Protein AF-A0A2H9NSD7-F1 (afdb_monomer_lite)

Secondary structure (DSSP, 8-state):
-----HHHHHHHHHHHHHHHHHHHHHHHHHTS----THHHHS-HHHHHHHHHHHHHHHHHHT--TTTHHHHHHHHHHHHHHHHHHTT-EEEEEEEEETTEEEEEEEEE-SS-EEEEEEEEEPP--HHHHHHHTT-SEEEEE--TT-HHHHHT-EE-GGGGGG--S-TTS-EEEEE---

Foldseek 3Di:
DDPDDPVVVVVVVVVVVVVVVVVVVVVVVPVPDPPVCVVVVVDPQSVLQVVLVVVLLVQLAVDALVCSVVSSVVSQVVSCVVQVVVVKHKDWDWDDDPQKIWIWIWIDDPVDIDIDIDIHGRDDALQSRLVSVVFNGKFFAACPDPVLVVVPWDWDPRRLVRQPPPNGRSTITTHHDD

Sequence (178 aa):
MPSFSNKAQFFILTSVMIVFVFFSLSKYVNQYSLIDTSKVAEGAETFMFENIKEKAIKTIHISNFNNVDGRLQTYKDFVQDMANDRGYKLTFDYQVVPPKVFFNMILMSEKYTISSQFPVIIPGDCDSLCTYSGYDRGTCEENSLGQCEVKGGTYSQDGDTYCTDGPSADTCCCWPNP

pLDDT: mean 87.13, std 13.46, range [38.59, 98.25]

Radius of gyration: 28.82 Å; chains: 1; bounding box: 48×41×97 Å

Structure (mmCIF, N/CA/C/O backbone):
data_AF-A0A2H9NSD7-F1
#
_entry.id   AF-A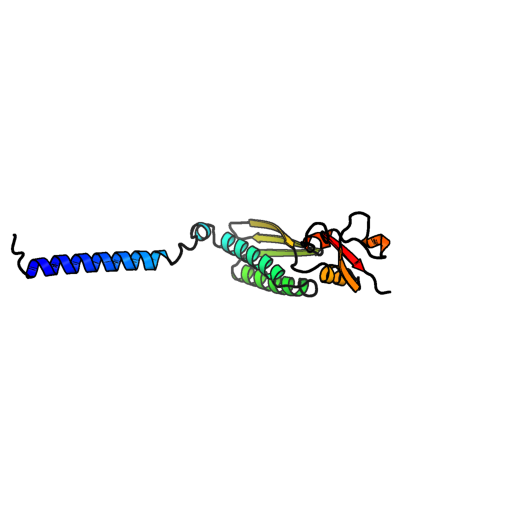0A2H9NSD7-F1
#
loop_
_atom_site.group_PDB
_atom_site.id
_atom_site.type_symbol
_atom_site.label_atom_id
_atom_site.label_alt_id
_atom_site.label_comp_id
_atom_site.label_asym_id
_atom_site.label_entity_id
_atom_site.label_seq_id
_atom_site.pdbx_PDB_ins_code
_atom_site.Cartn_x
_atom_site.Cartn_y
_atom_site.Cartn_z
_atom_site.occupancy
_atom_site.B_iso_or_equiv
_atom_site.auth_seq_id
_atom_site.auth_comp_id
_atom_site.auth_asym_id
_atom_site.auth_atom_id
_atom_site.pdbx_PDB_model_num
ATOM 1 N N . MET A 1 1 ? 22.302 31.007 67.873 1.00 48.75 1 MET A N 1
ATOM 2 C CA . MET A 1 1 ? 22.222 29.709 67.168 1.00 48.75 1 MET A CA 1
ATOM 3 C C . MET A 1 1 ? 21.113 28.900 67.822 1.00 48.75 1 MET A C 1
ATOM 5 O O . MET A 1 1 ? 21.289 28.532 68.978 1.00 48.75 1 MET A O 1
ATOM 9 N N . PRO A 1 2 ? 19.945 28.711 67.189 1.00 49.34 2 PRO A N 1
ATOM 10 C CA . PRO A 1 2 ? 18.878 27.942 67.808 1.00 49.34 2 PRO A CA 1
ATOM 11 C C . PRO A 1 2 ? 19.263 26.460 67.785 1.00 49.34 2 PRO A C 1
ATOM 13 O O . PRO A 1 2 ? 19.437 25.869 66.721 1.00 49.34 2 PRO A O 1
ATOM 16 N N . SER A 1 3 ? 19.429 25.881 68.974 1.00 56.50 3 SER A N 1
ATOM 17 C CA . SER A 1 3 ? 19.551 24.439 69.182 1.00 56.50 3 SER A CA 1
ATOM 18 C C . SER A 1 3 ? 18.196 23.805 68.872 1.00 56.50 3 SER A C 1
ATOM 20 O O . SER A 1 3 ? 17.284 23.807 69.700 1.00 56.50 3 SER A O 1
ATOM 22 N N . PHE A 1 4 ? 18.012 23.348 67.634 1.00 52.47 4 PHE A N 1
ATOM 23 C CA . PHE A 1 4 ? 16.825 22.582 67.277 1.00 52.47 4 PHE A CA 1
ATOM 24 C C . PHE A 1 4 ? 16.905 21.214 67.951 1.00 52.47 4 PHE A C 1
ATOM 26 O O . PHE A 1 4 ? 17.834 20.449 67.707 1.00 52.47 4 PHE A O 1
ATOM 33 N N . SER A 1 5 ? 15.916 20.917 68.798 1.00 69.69 5 SER A N 1
ATOM 34 C CA . SER A 1 5 ? 15.723 19.604 69.414 1.00 69.69 5 SER A CA 1
ATOM 35 C C . SER A 1 5 ? 15.799 18.507 68.349 1.00 69.69 5 SER A C 1
ATOM 37 O O . SER A 1 5 ? 15.120 18.604 67.324 1.00 69.69 5 SER A O 1
ATOM 39 N N . ASN A 1 6 ? 16.578 17.449 68.603 1.00 71.88 6 ASN A N 1
ATOM 40 C CA . ASN A 1 6 ? 16.798 16.321 67.681 1.00 71.88 6 ASN A CA 1
ATOM 41 C C . ASN A 1 6 ? 15.491 15.727 67.116 1.00 71.88 6 ASN A C 1
ATOM 43 O O . ASN A 1 6 ? 15.475 15.166 66.024 1.00 71.88 6 ASN A O 1
ATOM 47 N N . LYS A 1 7 ? 14.369 15.893 67.829 1.00 70.00 7 LYS A N 1
ATOM 48 C CA . LYS A 1 7 ? 13.038 15.474 67.374 1.00 70.00 7 LYS A CA 1
ATOM 49 C C . LYS A 1 7 ? 12.519 16.309 66.196 1.00 70.00 7 LYS A C 1
ATOM 51 O O . LYS A 1 7 ? 11.980 15.742 65.256 1.00 70.00 7 LYS A O 1
ATOM 56 N N . ALA A 1 8 ? 12.708 17.629 66.208 1.00 75.94 8 ALA A N 1
ATOM 57 C CA . ALA A 1 8 ? 12.234 18.521 65.145 1.00 75.94 8 ALA A CA 1
ATOM 58 C C . ALA A 1 8 ? 13.027 18.344 63.839 1.00 75.94 8 ALA A C 1
ATOM 60 O O . ALA A 1 8 ? 12.458 18.414 62.751 1.00 75.94 8 ALA A O 1
ATOM 61 N N . GLN A 1 9 ? 14.324 18.047 63.946 1.00 77.38 9 GLN A N 1
ATOM 62 C CA . GLN A 1 9 ? 15.179 17.776 62.787 1.00 77.38 9 GLN A CA 1
ATOM 63 C C . GLN A 1 9 ? 14.742 16.510 62.035 1.00 77.38 9 GLN A C 1
ATOM 65 O O . GLN A 1 9 ? 14.737 16.498 60.805 1.00 77.38 9 GLN A O 1
ATOM 70 N N . PHE A 1 10 ? 14.296 15.478 62.759 1.00 83.38 10 PHE A N 1
ATOM 71 C CA . PHE A 1 10 ? 13.783 14.252 62.149 1.00 83.38 10 PHE A CA 1
ATOM 72 C C . PHE A 1 10 ? 12.504 14.498 61.331 1.00 83.38 10 PHE A C 1
ATOM 74 O O . PHE A 1 10 ? 12.394 14.002 60.214 1.00 83.38 10 PHE A O 1
ATOM 81 N N . PHE A 1 11 ? 11.574 15.319 61.834 1.00 86.62 11 PHE A N 1
ATOM 82 C CA . PHE A 1 11 ? 10.329 15.647 61.121 1.00 86.62 11 PHE A CA 1
ATOM 83 C C . PHE A 1 11 ? 10.553 16.436 59.826 1.00 86.62 11 PHE A C 1
ATOM 85 O O . PHE A 1 11 ? 9.868 16.206 58.827 1.00 86.62 11 PHE A O 1
ATOM 92 N N . ILE A 1 12 ? 11.509 17.365 59.825 1.00 86.44 12 ILE A N 1
ATOM 93 C CA . ILE A 1 12 ? 11.836 18.141 58.623 1.00 86.44 12 ILE A CA 1
ATOM 94 C C . ILE A 1 12 ? 12.473 17.222 57.574 1.00 86.44 12 ILE A C 1
ATOM 96 O O . ILE A 1 12 ? 12.091 17.263 56.405 1.00 86.44 12 ILE A O 1
ATOM 100 N N . LEU A 1 13 ? 13.385 16.341 57.997 1.00 87.88 13 LEU A N 1
ATOM 101 C CA . LEU A 1 13 ? 14.065 15.409 57.101 1.00 87.88 13 LEU A CA 1
ATOM 102 C C . LEU A 1 13 ? 13.092 14.422 56.439 1.00 87.88 13 LEU A C 1
ATOM 104 O O . LEU A 1 13 ? 13.161 14.213 55.227 1.00 87.88 13 LEU A O 1
ATOM 108 N N . THR A 1 14 ? 12.160 13.845 57.204 1.00 90.19 14 THR A N 1
ATOM 109 C CA . THR A 1 14 ? 11.159 12.915 56.655 1.00 90.19 14 THR A CA 1
ATOM 110 C C . THR A 1 14 ? 10.212 13.608 55.680 1.00 90.19 14 THR A C 1
ATOM 112 O O . THR A 1 14 ? 9.911 13.049 54.628 1.00 90.19 14 THR A O 1
ATOM 115 N N . SER A 1 15 ? 9.807 14.847 55.968 1.00 89.81 15 SER A N 1
ATOM 116 C CA . SER A 1 15 ? 8.934 15.628 55.083 1.00 89.81 15 SER A CA 1
ATOM 117 C C . SER A 1 15 ? 9.589 15.907 53.725 1.00 89.81 15 SER A C 1
ATOM 119 O O . SER A 1 15 ? 8.960 15.720 52.685 1.00 89.81 15 SER A O 1
ATOM 121 N N . VAL A 1 16 ? 10.873 16.283 53.712 1.00 93.06 16 VAL A N 1
ATOM 122 C CA . VAL A 1 16 ? 11.628 16.520 52.467 1.00 93.06 16 VAL A CA 1
ATOM 123 C C . VAL A 1 16 ? 11.795 15.229 51.662 1.00 93.06 16 VAL A C 1
ATOM 125 O O . VAL A 1 16 ? 11.608 15.239 50.447 1.00 93.06 16 VAL A O 1
ATOM 128 N N . MET A 1 17 ? 12.078 14.108 52.333 1.00 94.25 17 MET A N 1
ATOM 129 C CA . MET A 1 17 ? 12.160 12.788 51.696 1.00 94.25 17 MET A CA 1
ATOM 130 C C . MET A 1 17 ? 10.842 12.392 51.021 1.00 94.25 17 MET A C 1
ATOM 132 O O . MET A 1 17 ? 10.850 11.960 49.871 1.00 94.25 17 MET A O 1
ATOM 136 N N . ILE A 1 18 ? 9.706 12.592 51.694 1.00 93.56 18 ILE A N 1
ATOM 137 C CA . ILE A 1 18 ? 8.382 12.281 51.138 1.00 93.56 18 ILE A CA 1
ATOM 138 C C . ILE A 1 18 ? 8.109 13.120 49.882 1.00 93.56 18 ILE A C 1
ATOM 140 O O . ILE A 1 18 ? 7.720 12.569 48.851 1.00 93.56 18 ILE A O 1
ATOM 144 N N . VAL A 1 19 ? 8.370 14.432 49.925 1.00 93.50 19 VAL A N 1
ATOM 145 C CA . VAL A 1 19 ? 8.207 15.316 48.755 1.00 93.50 19 VAL A CA 1
ATOM 146 C C . VAL A 1 19 ? 9.110 14.877 47.600 1.00 93.50 19 VAL A C 1
ATOM 148 O O . VAL A 1 19 ? 8.670 14.855 46.452 1.00 93.50 19 VAL A O 1
ATOM 151 N N . PHE A 1 20 ? 10.348 14.472 47.889 1.00 94.25 20 PHE A N 1
ATOM 152 C CA . PHE A 1 20 ? 11.289 14.002 46.873 1.00 94.25 20 PHE A CA 1
ATOM 153 C C . PHE A 1 20 ? 10.842 12.687 46.217 1.00 94.25 20 PHE A C 1
ATOM 155 O O . PHE A 1 20 ? 10.955 12.532 44.998 1.00 94.25 20 PHE A O 1
ATOM 162 N N . VAL A 1 21 ? 10.282 11.759 47.000 1.00 94.00 21 VAL A N 1
ATOM 163 C CA . VAL A 1 21 ? 9.695 10.513 46.485 1.00 94.00 21 VAL A CA 1
ATOM 164 C C . VAL A 1 21 ? 8.501 10.818 45.582 1.00 94.00 21 VAL A C 1
ATOM 166 O O . VAL A 1 21 ? 8.458 10.320 44.459 1.00 94.00 21 VAL A O 1
ATOM 169 N N . PHE A 1 22 ? 7.576 11.687 46.001 1.00 88.62 22 PHE A N 1
ATOM 170 C CA . PHE A 1 22 ? 6.436 12.077 45.163 1.00 88.62 22 PHE A CA 1
ATOM 171 C C . PHE A 1 22 ? 6.857 12.821 43.891 1.00 88.62 22 PHE A C 1
ATOM 173 O O . PHE A 1 22 ? 6.291 12.580 42.826 1.00 88.62 22 PHE A O 1
ATOM 180 N N . PHE A 1 23 ? 7.877 13.677 43.961 1.00 87.25 23 PHE A N 1
ATOM 181 C CA . PHE A 1 23 ? 8.435 14.348 42.785 1.00 87.25 23 PHE A CA 1
ATOM 182 C C . PHE A 1 23 ? 9.072 13.352 41.804 1.00 87.25 23 PHE A C 1
ATOM 184 O O . PHE A 1 23 ? 8.862 13.442 40.594 1.00 87.25 23 PHE A O 1
ATOM 191 N N . SER A 1 24 ? 9.802 12.363 42.324 1.00 84.81 24 SER A N 1
ATOM 192 C CA . SER A 1 24 ? 10.421 11.308 41.516 1.00 84.81 24 SER A CA 1
ATOM 193 C C . SER A 1 24 ? 9.371 10.399 40.875 1.00 84.81 24 SER A C 1
ATOM 195 O O . SER A 1 24 ? 9.466 10.111 39.684 1.00 84.81 24 SER A O 1
ATOM 197 N N . LEU A 1 25 ? 8.324 10.025 41.620 1.00 84.94 25 LEU A N 1
ATOM 198 C CA . LEU A 1 25 ? 7.171 9.290 41.092 1.00 84.94 25 LEU A CA 1
ATOM 199 C C . LEU A 1 25 ? 6.427 10.101 40.027 1.00 84.94 25 LEU A C 1
ATOM 201 O O . LEU A 1 25 ? 6.081 9.552 38.990 1.00 84.94 25 LEU A O 1
ATOM 205 N N . SER A 1 26 ? 6.243 11.410 40.222 1.00 77.81 26 SER A N 1
ATOM 206 C CA . SER A 1 26 ? 5.631 12.291 39.219 1.00 77.81 26 SER A CA 1
ATOM 207 C C . SER A 1 26 ? 6.433 12.314 37.915 1.00 77.81 26 SER A C 1
ATOM 209 O O . SER A 1 26 ? 5.856 12.197 36.835 1.00 77.81 26 SER A O 1
ATOM 211 N N . LYS A 1 27 ? 7.770 12.383 37.982 1.00 76.38 27 LYS A N 1
ATOM 212 C CA . LYS A 1 27 ? 8.616 12.274 36.782 1.00 76.38 27 LYS A CA 1
ATOM 213 C C . LYS A 1 27 ? 8.574 10.888 36.141 1.00 76.38 27 LYS A C 1
ATOM 215 O O . LYS A 1 27 ? 8.583 10.804 34.917 1.00 76.38 27 LYS A O 1
ATOM 220 N N . TYR A 1 28 ? 8.515 9.830 36.946 1.00 77.44 28 TYR A N 1
ATOM 221 C CA . TYR A 1 28 ? 8.482 8.456 36.448 1.00 77.44 28 TYR A CA 1
ATOM 222 C C . TYR A 1 28 ? 7.143 8.114 35.776 1.00 77.44 28 TYR A C 1
ATOM 224 O O . TYR A 1 28 ? 7.116 7.457 34.741 1.00 77.44 28 TYR A O 1
ATOM 232 N N . VAL A 1 29 ? 6.030 8.614 36.319 1.00 70.12 29 VAL A N 1
ATOM 233 C CA . VAL A 1 29 ? 4.689 8.417 35.753 1.00 70.12 29 VAL A CA 1
ATOM 234 C C . VAL A 1 29 ? 4.473 9.290 34.512 1.00 70.12 29 VAL A C 1
ATOM 236 O O . VAL A 1 29 ? 3.925 8.801 33.533 1.00 70.12 29 VAL A O 1
ATOM 239 N N . ASN A 1 30 ? 4.972 10.533 34.482 1.00 58.78 30 ASN A N 1
ATOM 240 C CA . ASN A 1 30 ? 4.829 11.419 33.313 1.00 58.78 30 ASN A CA 1
ATOM 241 C C . ASN A 1 30 ? 5.646 10.988 32.076 1.00 58.78 30 ASN A C 1
ATOM 243 O O . ASN A 1 30 ? 5.435 11.536 30.996 1.00 58.78 30 ASN A O 1
ATOM 247 N N . GLN A 1 31 ? 6.574 10.028 32.199 1.00 53.59 31 GLN A N 1
ATOM 248 C CA . GLN A 1 31 ? 7.252 9.425 31.041 1.00 53.59 31 GLN A CA 1
ATOM 249 C C . GLN A 1 31 ? 6.434 8.323 30.359 1.00 53.59 31 GLN A C 1
ATOM 251 O O . GLN A 1 31 ? 6.695 8.014 29.197 1.00 53.59 31 GLN A O 1
ATOM 256 N N . TYR A 1 32 ? 5.405 7.788 31.020 1.00 49.97 32 TYR A N 1
ATOM 257 C CA . TYR A 1 32 ? 4.361 7.047 30.329 1.00 49.97 32 TYR A CA 1
ATOM 258 C C . TYR A 1 32 ? 3.392 8.073 29.776 1.00 49.97 32 TYR A C 1
ATOM 260 O O . TYR A 1 32 ? 2.432 8.463 30.432 1.00 49.97 32 TYR A O 1
ATOM 268 N N . SER A 1 33 ? 3.762 8.557 28.590 1.00 50.72 33 SER A N 1
ATOM 269 C CA . SER A 1 33 ? 2.897 9.135 27.573 1.00 50.72 33 SER A CA 1
ATOM 270 C C . SER A 1 33 ? 1.440 9.207 28.013 1.00 50.72 33 SER A C 1
ATOM 272 O O . SER A 1 33 ? 0.788 8.172 28.192 1.00 50.72 33 SER A O 1
ATOM 274 N N . LEU A 1 34 ? 0.896 10.419 28.054 1.00 47.84 34 LEU A N 1
ATOM 275 C CA . LEU A 1 34 ? -0.460 10.586 27.563 1.00 47.84 34 LEU A CA 1
ATOM 276 C C . LEU A 1 34 ? -0.469 9.919 26.180 1.00 47.84 34 LEU A C 1
ATOM 278 O O . LEU A 1 34 ? -0.048 10.509 25.188 1.00 47.84 34 LEU A O 1
ATOM 282 N N . ILE A 1 35 ? -0.847 8.635 26.142 1.00 48.28 35 ILE A N 1
ATOM 283 C CA . ILE A 1 35 ? -1.459 8.029 24.971 1.00 48.28 35 ILE A CA 1
ATOM 284 C C . ILE A 1 35 ? -2.480 9.074 24.584 1.00 48.28 35 ILE A C 1
ATOM 286 O O . ILE A 1 35 ? -3.227 9.514 25.456 1.00 48.28 35 ILE A O 1
ATOM 290 N N . ASP A 1 36 ? -2.409 9.556 23.356 1.00 38.59 36 ASP A N 1
ATOM 291 C CA . ASP A 1 36 ? -3.229 10.651 22.871 1.00 38.59 36 ASP A CA 1
ATOM 292 C C . ASP A 1 36 ? -4.711 10.239 22.963 1.00 38.59 36 ASP A C 1
ATOM 294 O O . ASP A 1 36 ? -5.303 9.700 22.030 1.00 38.59 36 ASP A O 1
ATOM 298 N N . THR A 1 37 ? -5.298 10.383 24.154 1.00 50.28 37 THR A N 1
ATOM 299 C CA . THR A 1 37 ? -6.647 9.925 24.495 1.00 50.28 37 THR A CA 1
ATOM 300 C C . THR A 1 37 ? -7.691 10.817 23.848 1.00 50.28 37 THR A C 1
ATOM 302 O O . THR A 1 37 ? -8.867 10.468 23.851 1.00 50.28 37 THR A O 1
ATOM 305 N N . SER A 1 38 ? -7.271 11.915 23.215 1.00 49.59 38 SER A N 1
ATOM 306 C CA . SER A 1 38 ? -8.113 12.688 22.309 1.00 49.59 38 SER A CA 1
ATOM 307 C C . SER A 1 38 ? -8.638 11.813 21.157 1.00 49.59 38 SER A C 1
ATOM 309 O O . SER A 1 38 ? -9.827 11.870 20.859 1.00 49.59 38 SER A O 1
ATOM 311 N N . LYS A 1 39 ? -7.825 10.881 20.627 1.00 48.62 39 LYS A N 1
ATOM 312 C CA . LYS A 1 39 ? -8.262 9.865 19.645 1.00 48.62 39 LYS A CA 1
ATOM 313 C C . LYS A 1 39 ? -9.110 8.736 20.236 1.00 48.62 39 LYS A C 1
ATOM 315 O O . LYS A 1 39 ? -9.737 7.996 19.492 1.00 48.62 39 LYS A O 1
ATOM 320 N N . VAL A 1 40 ? -9.115 8.573 21.560 1.00 49.78 40 VAL A N 1
ATOM 321 C CA . VAL A 1 40 ? -9.998 7.628 22.276 1.00 49.78 40 VAL A CA 1
ATOM 322 C C . VAL A 1 40 ? -11.351 8.284 22.596 1.00 49.78 40 VAL A C 1
ATOM 324 O O . VAL A 1 40 ? -12.330 7.588 22.857 1.00 49.78 40 VAL A O 1
ATOM 327 N N . ALA A 1 41 ? -11.423 9.620 22.554 1.00 52.44 41 ALA A N 1
ATOM 328 C CA . ALA A 1 41 ? -12.675 10.369 22.604 1.00 52.44 41 ALA A CA 1
ATOM 329 C C . ALA A 1 41 ? -13.390 10.412 21.238 1.00 52.44 41 ALA A C 1
ATOM 331 O O . ALA A 1 41 ? -14.609 10.578 21.194 1.00 52.44 41 ALA A O 1
ATOM 332 N N . GLU A 1 42 ? -12.659 10.221 20.134 1.00 60.50 42 GLU A N 1
ATOM 333 C CA . GLU A 1 42 ? -13.234 9.848 18.839 1.00 60.50 42 GLU A CA 1
ATOM 334 C C . GLU A 1 42 ? -13.716 8.392 18.932 1.00 60.50 42 GLU A C 1
ATOM 336 O O . GLU A 1 42 ? -12.993 7.527 19.420 1.00 60.50 42 GLU A O 1
ATOM 341 N N . GLY A 1 43 ? -14.966 8.121 18.546 1.00 78.62 43 GLY A N 1
ATOM 342 C CA . GLY A 1 43 ? -15.623 6.827 18.769 1.00 78.62 43 GLY A CA 1
ATOM 343 C C . GLY A 1 43 ? -14.786 5.612 18.345 1.00 78.62 43 GLY A C 1
ATOM 344 O O . GLY A 1 43 ? -13.916 5.695 17.474 1.00 78.62 43 GLY A O 1
ATOM 345 N N . ALA A 1 44 ? -15.069 4.454 18.952 1.00 86.75 44 ALA A N 1
ATOM 346 C CA . ALA A 1 44 ? -14.353 3.202 18.691 1.00 86.75 44 ALA A CA 1
ATOM 347 C C . ALA A 1 44 ? -14.286 2.849 17.189 1.00 86.75 44 ALA A C 1
ATOM 349 O O . ALA A 1 44 ? -13.328 2.211 16.748 1.00 86.75 44 ALA A O 1
ATOM 350 N N . GLU A 1 45 ? -15.275 3.290 16.408 1.00 91.00 45 GLU A N 1
ATOM 351 C CA . GLU A 1 45 ? -15.323 3.185 14.951 1.00 91.00 45 GLU A CA 1
ATOM 352 C C . GLU A 1 45 ? -14.220 3.993 14.257 1.00 91.00 45 GLU A C 1
ATOM 354 O O . GLU A 1 45 ? -13.505 3.442 13.421 1.00 91.00 45 GLU A O 1
ATOM 359 N N . THR A 1 46 ? -14.034 5.267 14.619 1.00 91.94 46 THR A N 1
ATOM 360 C CA . THR A 1 46 ? -12.986 6.132 14.051 1.00 91.94 46 THR A CA 1
ATOM 361 C C . THR A 1 46 ? -11.604 5.590 14.384 1.00 91.94 46 THR A C 1
ATOM 363 O O . THR A 1 46 ? -10.759 5.458 13.500 1.00 91.94 46 THR A O 1
ATOM 366 N N . PHE A 1 47 ? -11.390 5.187 15.641 1.00 91.56 47 PHE A N 1
ATOM 367 C CA . PHE A 1 47 ? -10.124 4.590 16.058 1.00 91.56 47 PHE A CA 1
ATOM 368 C C . PHE A 1 47 ? -9.807 3.313 15.269 1.00 91.56 47 PHE A C 1
ATOM 370 O O . PHE A 1 47 ? -8.684 3.129 14.798 1.00 91.56 47 PHE A O 1
ATOM 377 N N . MET A 1 48 ? -10.795 2.429 15.094 1.00 93.00 48 MET A N 1
ATOM 378 C CA . MET A 1 48 ? -10.633 1.216 14.294 1.00 93.00 48 MET A CA 1
ATOM 379 C C . MET A 1 48 ? -10.336 1.543 12.827 1.00 93.00 48 MET A C 1
ATOM 381 O O . MET A 1 48 ? -9.420 0.954 12.255 1.00 93.00 48 MET A O 1
ATOM 385 N N . PHE A 1 49 ? -11.068 2.487 12.235 1.00 95.62 49 PHE A N 1
ATOM 386 C CA . PHE A 1 49 ? -10.891 2.896 10.845 1.00 95.62 49 PHE A CA 1
ATOM 387 C C . PHE A 1 49 ? -9.479 3.434 10.574 1.00 95.62 49 PHE A C 1
ATOM 389 O O . PHE A 1 49 ? -8.800 2.964 9.658 1.00 95.62 49 PHE A O 1
ATOM 396 N N . GLU A 1 50 ? -9.001 4.353 11.413 1.00 95.56 50 GLU A N 1
ATOM 397 C CA . GLU A 1 50 ? -7.656 4.920 11.291 1.00 95.56 50 GLU A CA 1
ATOM 398 C C . GLU A 1 50 ? -6.565 3.870 11.540 1.00 95.56 50 GLU A C 1
ATOM 400 O O . GLU A 1 50 ? -5.557 3.850 10.835 1.00 95.56 50 GLU A O 1
ATOM 405 N N . ASN A 1 51 ? -6.775 2.930 12.470 1.00 95.62 51 ASN A N 1
ATOM 406 C CA . ASN A 1 51 ? -5.831 1.832 12.695 1.00 95.62 51 ASN A CA 1
ATOM 407 C C . ASN A 1 51 ? -5.725 0.913 11.469 1.00 95.62 51 ASN A C 1
ATOM 409 O O . ASN A 1 51 ? -4.620 0.549 11.063 1.00 95.62 51 ASN A O 1
ATOM 413 N N . ILE A 1 52 ? -6.863 0.568 10.853 1.00 97.44 52 ILE A N 1
ATOM 414 C CA . ILE A 1 52 ? -6.891 -0.247 9.632 1.00 97.44 52 ILE A CA 1
ATOM 415 C C . ILE A 1 52 ? -6.155 0.475 8.503 1.00 97.44 52 ILE A C 1
ATOM 417 O O . ILE A 1 52 ? -5.361 -0.149 7.798 1.00 97.44 52 ILE A O 1
ATOM 421 N N . LYS A 1 53 ? -6.381 1.782 8.350 1.00 97.50 53 LYS A N 1
ATOM 422 C CA . LYS A 1 53 ? -5.698 2.615 7.358 1.00 97.50 53 LYS A CA 1
ATOM 423 C C . LYS A 1 53 ? -4.186 2.651 7.585 1.00 97.50 53 LYS A C 1
ATOM 425 O O . LYS A 1 53 ? -3.420 2.365 6.667 1.00 97.50 53 LYS A O 1
ATOM 430 N N . GLU A 1 54 ? -3.744 2.934 8.808 1.00 97.25 54 GLU A N 1
ATOM 431 C CA . GLU A 1 54 ? -2.322 2.966 9.166 1.00 97.25 54 GLU A CA 1
ATOM 432 C C . GLU A 1 54 ? -1.641 1.613 8.900 1.00 97.25 54 GLU A C 1
ATOM 434 O O . GLU A 1 54 ? -0.542 1.546 8.343 1.00 97.25 54 GLU A O 1
ATOM 439 N N . LYS A 1 55 ? -2.301 0.509 9.260 1.00 97.56 55 LYS A N 1
ATOM 440 C CA . LYS A 1 55 ? -1.772 -0.841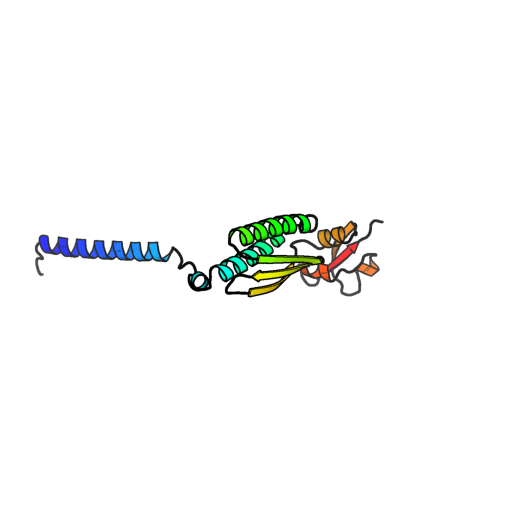 9.041 1.00 97.56 55 LYS A CA 1
ATOM 441 C C . LYS A 1 55 ? -1.815 -1.282 7.576 1.00 97.56 55 LYS A C 1
ATOM 443 O O . LYS A 1 55 ? -0.921 -2.021 7.164 1.00 97.56 55 LYS A O 1
ATOM 448 N N . ALA A 1 56 ? -2.764 -0.798 6.773 1.00 97.38 56 ALA A N 1
ATOM 449 C CA . ALA A 1 56 ? -2.763 -1.002 5.322 1.00 97.38 56 ALA A CA 1
ATOM 450 C C . ALA A 1 56 ? -1.507 -0.383 4.690 1.00 97.38 56 ALA A C 1
ATOM 452 O O . ALA A 1 56 ? -0.781 -1.054 3.958 1.00 97.38 56 ALA A O 1
ATOM 453 N N . ILE A 1 57 ? -1.195 0.864 5.061 1.00 96.50 57 ILE A N 1
ATOM 454 C CA . ILE A 1 57 ? 0.011 1.575 4.609 1.00 96.50 57 ILE A CA 1
ATOM 455 C C . ILE A 1 57 ? 1.274 0.803 5.017 1.00 96.50 57 ILE A C 1
ATOM 457 O O . ILE A 1 57 ? 2.149 0.551 4.191 1.00 96.50 57 ILE A O 1
ATOM 461 N N . LYS A 1 58 ? 1.350 0.344 6.273 1.00 95.50 58 LYS A N 1
ATOM 462 C CA . LYS A 1 58 ? 2.475 -0.485 6.743 1.00 95.50 58 LYS A CA 1
ATOM 463 C C . LYS A 1 58 ? 2.602 -1.795 5.970 1.00 95.50 58 LYS A C 1
ATOM 465 O O . LYS A 1 58 ? 3.720 -2.209 5.687 1.00 95.50 58 LYS A O 1
ATOM 470 N N . THR A 1 59 ? 1.483 -2.424 5.611 1.00 96.19 59 THR A N 1
ATOM 471 C CA . THR A 1 59 ? 1.470 -3.664 4.822 1.00 96.19 59 THR A CA 1
ATOM 472 C C . THR A 1 59 ? 2.095 -3.441 3.448 1.00 96.19 59 THR A C 1
ATOM 474 O O . THR A 1 59 ? 2.903 -4.262 3.024 1.00 96.19 59 THR A O 1
ATOM 477 N N . ILE A 1 60 ? 1.818 -2.312 2.790 1.00 95.12 60 ILE A N 1
ATOM 478 C CA . ILE A 1 60 ? 2.505 -1.927 1.549 1.00 95.12 60 ILE A CA 1
ATOM 479 C C . ILE A 1 60 ? 4.003 -1.735 1.788 1.00 95.12 60 ILE A C 1
ATOM 481 O O . ILE A 1 60 ? 4.805 -2.319 1.070 1.00 95.12 60 ILE A O 1
ATOM 485 N N . HIS A 1 61 ? 4.389 -0.990 2.828 1.00 91.00 61 HIS A N 1
ATOM 486 C CA . HIS A 1 61 ? 5.795 -0.680 3.112 1.00 91.00 61 HIS A CA 1
ATOM 487 C C . HIS A 1 61 ? 6.684 -1.884 3.451 1.00 91.00 61 HIS A C 1
ATOM 489 O O . HIS A 1 61 ? 7.904 -1.778 3.380 1.00 91.00 61 HIS A O 1
ATOM 495 N N . ILE A 1 62 ? 6.106 -3.016 3.847 1.00 90.56 62 ILE A N 1
ATOM 496 C CA . ILE A 1 62 ? 6.866 -4.255 4.070 1.00 90.56 62 ILE A CA 1
ATOM 497 C C . ILE A 1 62 ? 6.786 -5.217 2.881 1.00 90.56 62 ILE A C 1
ATOM 499 O O . ILE A 1 62 ? 7.393 -6.290 2.929 1.00 90.56 62 ILE A O 1
ATOM 503 N N . SER A 1 63 ? 5.972 -4.897 1.874 1.00 91.06 63 SER A N 1
ATOM 504 C CA . SER A 1 63 ? 5.708 -5.732 0.702 1.00 91.06 63 SER A CA 1
ATOM 505 C C . SER A 1 63 ? 6.567 -5.328 -0.483 1.00 91.06 63 SER A C 1
ATOM 507 O O . SER A 1 63 ? 7.060 -4.211 -0.553 1.00 91.06 63 SER A O 1
ATOM 509 N N . ASN A 1 64 ? 6.697 -6.255 -1.427 1.00 87.75 64 ASN A N 1
ATOM 510 C CA . ASN A 1 64 ? 7.400 -6.055 -2.687 1.00 87.75 64 ASN A CA 1
ATOM 511 C C . ASN A 1 64 ? 6.386 -6.145 -3.835 1.00 87.75 64 ASN A C 1
ATOM 513 O O . ASN A 1 64 ? 5.319 -6.744 -3.678 1.00 87.75 64 ASN A O 1
ATOM 517 N N . PHE A 1 65 ? 6.746 -5.653 -5.020 1.00 87.12 65 PHE A N 1
ATOM 518 C CA . PHE A 1 65 ? 5.889 -5.707 -6.213 1.00 87.12 65 PHE A CA 1
ATOM 519 C C . PHE A 1 65 ? 5.313 -7.100 -6.519 1.00 87.12 65 PHE A C 1
ATOM 521 O O . PHE A 1 65 ? 4.147 -7.223 -6.879 1.00 87.12 65 PHE A O 1
ATOM 528 N N . ASN A 1 66 ? 6.090 -8.160 -6.284 1.00 86.44 66 ASN A N 1
ATOM 529 C CA . ASN A 1 66 ? 5.689 -9.535 -6.605 1.00 86.44 66 ASN A CA 1
ATOM 530 C C . ASN A 1 66 ? 4.657 -10.141 -5.640 1.00 86.44 66 ASN A C 1
ATOM 532 O O . ASN A 1 66 ? 4.053 -11.160 -5.959 1.00 86.44 66 ASN A O 1
ATOM 536 N N . ASN A 1 67 ? 4.489 -9.585 -4.436 1.00 90.62 67 ASN A N 1
ATOM 537 C CA . ASN A 1 67 ? 3.637 -10.180 -3.398 1.00 90.62 67 ASN A CA 1
ATOM 538 C C . ASN A 1 67 ? 2.664 -9.198 -2.739 1.00 90.62 67 ASN A C 1
ATOM 540 O O . ASN A 1 67 ? 1.928 -9.599 -1.833 1.00 90.62 67 ASN A O 1
ATOM 544 N N . VAL A 1 68 ? 2.659 -7.937 -3.179 1.00 93.69 68 VAL A N 1
ATOM 545 C CA . VAL A 1 68 ? 1.807 -6.888 -2.616 1.00 93.69 68 VAL A CA 1
ATOM 546 C C . VAL A 1 68 ? 0.331 -7.272 -2.688 1.00 93.69 68 VAL A C 1
ATOM 548 O O . VAL A 1 68 ? -0.365 -7.150 -1.688 1.00 93.69 68 VAL A O 1
ATOM 551 N N . ASP A 1 69 ? -0.115 -7.834 -3.812 1.00 94.31 69 ASP A N 1
ATOM 552 C CA . ASP A 1 69 ? -1.511 -8.220 -4.028 1.00 94.31 69 ASP A CA 1
ATOM 553 C C . ASP A 1 69 ? -1.962 -9.303 -3.034 1.00 94.31 69 ASP A C 1
ATOM 555 O O . ASP A 1 69 ? -2.875 -9.088 -2.242 1.00 94.31 69 ASP A O 1
ATOM 559 N N . GLY A 1 70 ? -1.227 -10.418 -2.943 1.00 95.50 70 GLY A N 1
ATOM 560 C CA . GLY A 1 70 ? -1.558 -11.497 -2.005 1.00 95.50 70 GLY A CA 1
ATOM 561 C C . GLY A 1 70 ? -1.527 -11.068 -0.531 1.00 95.50 70 GLY A C 1
ATOM 562 O O . GLY A 1 70 ? -2.346 -11.519 0.277 1.00 95.50 70 GLY A O 1
ATOM 563 N N . ARG A 1 71 ? -0.612 -10.162 -0.160 1.00 95.75 71 ARG A N 1
ATOM 564 C CA . ARG A 1 71 ? -0.539 -9.610 1.203 1.00 95.75 71 ARG A CA 1
ATOM 565 C C . ARG A 1 71 ? -1.685 -8.654 1.504 1.00 95.75 71 ARG A C 1
ATOM 567 O O . ARG A 1 71 ? -2.238 -8.714 2.601 1.00 95.75 71 ARG A O 1
ATOM 574 N N . LEU A 1 72 ? -2.061 -7.810 0.546 1.00 97.12 72 LEU A N 1
ATOM 575 C CA . LEU A 1 72 ? -3.221 -6.936 0.674 1.00 97.12 72 LEU A CA 1
ATOM 576 C C . LEU A 1 72 ? -4.521 -7.717 0.723 1.00 97.12 72 LEU A C 1
ATOM 578 O O . LEU A 1 72 ? -5.385 -7.361 1.516 1.00 97.12 72 LEU A O 1
ATOM 582 N N . GLN A 1 73 ? -4.641 -8.796 -0.049 1.00 97.88 73 GLN A N 1
ATOM 583 C CA . GLN A 1 73 ? -5.803 -9.669 0.009 1.00 97.88 73 GLN A CA 1
ATOM 584 C C . GLN A 1 73 ? -5.937 -10.317 1.388 1.00 97.88 73 GLN A C 1
ATOM 586 O O . GLN A 1 73 ? -6.974 -10.193 2.029 1.00 97.88 73 GLN A O 1
ATOM 591 N N . THR A 1 74 ? -4.850 -10.903 1.898 1.00 97.75 74 THR A N 1
ATOM 592 C CA . THR A 1 74 ? -4.832 -11.495 3.246 1.00 97.75 74 THR A CA 1
ATOM 593 C C . THR A 1 74 ? -5.200 -10.462 4.314 1.00 97.75 74 THR A C 1
ATOM 595 O O . THR A 1 74 ? -5.953 -10.744 5.245 1.00 97.75 74 THR A O 1
ATOM 598 N N . TYR A 1 75 ? -4.670 -9.244 4.184 1.00 97.88 75 TYR A N 1
ATOM 599 C CA . TYR A 1 75 ? -4.975 -8.157 5.103 1.00 97.88 75 TYR A CA 1
ATOM 600 C C . TYR A 1 75 ? -6.438 -7.704 5.000 1.00 97.88 75 TYR A C 1
ATOM 602 O O . TYR A 1 75 ? -7.072 -7.521 6.037 1.00 97.88 75 TYR A O 1
ATOM 610 N N . LYS A 1 76 ? -6.977 -7.567 3.778 1.00 98.19 76 LYS A N 1
ATOM 611 C CA . LYS A 1 76 ? -8.383 -7.250 3.489 1.00 98.19 76 LYS A CA 1
ATOM 612 C C . LYS A 1 76 ? -9.308 -8.243 4.183 1.00 98.19 76 LYS A C 1
ATOM 614 O O . LYS A 1 76 ? -10.165 -7.810 4.949 1.00 98.19 76 LYS A O 1
ATOM 619 N N . ASP A 1 77 ? -9.088 -9.538 3.975 1.00 98.25 77 ASP A N 1
ATOM 620 C CA . ASP A 1 77 ? -9.916 -10.597 4.556 1.00 98.25 77 ASP A CA 1
ATOM 621 C C . ASP A 1 77 ? -9.901 -10.508 6.092 1.00 98.25 77 ASP A C 1
ATOM 623 O O . ASP A 1 77 ? -10.948 -10.419 6.732 1.00 98.25 77 ASP A O 1
ATOM 627 N N . PHE A 1 78 ? -8.711 -10.368 6.688 1.00 98.19 78 PHE A N 1
ATOM 628 C CA . PHE A 1 78 ? -8.549 -10.214 8.136 1.00 98.19 78 PHE A CA 1
ATOM 629 C C . PHE A 1 78 ? -9.300 -9.004 8.717 1.00 98.19 78 PHE A C 1
ATOM 631 O O . PHE A 1 78 ? -9.945 -9.116 9.762 1.00 98.19 78 PHE A O 1
ATOM 638 N N . VAL A 1 79 ? -9.205 -7.825 8.090 1.00 97.94 79 VAL A N 1
ATOM 639 C CA . VAL A 1 79 ? -9.857 -6.619 8.630 1.00 97.94 79 VAL A CA 1
ATOM 640 C C . VAL A 1 79 ? -11.361 -6.611 8.394 1.00 97.94 79 VAL A C 1
ATOM 642 O O . VAL A 1 79 ? -12.088 -6.041 9.209 1.00 97.94 79 VAL A O 1
ATOM 645 N N . GLN A 1 80 ? -11.835 -7.241 7.317 1.00 98.06 80 GLN A N 1
ATOM 646 C CA . GLN A 1 80 ? -13.264 -7.415 7.072 1.00 98.06 80 GLN A CA 1
ATOM 647 C C . GLN A 1 80 ? -13.879 -8.368 8.098 1.00 98.06 80 GLN A C 1
ATOM 649 O O . GLN A 1 80 ? -14.892 -8.011 8.698 1.00 98.06 80 GLN A O 1
ATOM 654 N N . ASP A 1 81 ? -13.229 -9.496 8.387 1.00 97.94 81 ASP A N 1
ATOM 655 C CA . ASP A 1 81 ? -13.663 -10.424 9.438 1.00 97.94 81 ASP A CA 1
ATOM 656 C C . ASP A 1 81 ? -13.670 -9.745 10.814 1.00 97.94 81 ASP A C 1
ATOM 658 O O . ASP A 1 81 ? -14.684 -9.756 11.513 1.00 97.94 81 ASP A O 1
ATOM 662 N N . MET A 1 82 ? -12.596 -9.025 11.163 1.00 96.81 82 MET A N 1
ATOM 663 C CA . MET A 1 82 ? -12.526 -8.265 12.417 1.00 96.81 82 MET A CA 1
ATOM 664 C C . MET A 1 82 ? -13.637 -7.209 12.541 1.00 96.81 82 MET A C 1
ATOM 666 O O . MET A 1 82 ? -14.130 -6.954 13.644 1.00 96.81 82 MET A O 1
ATOM 670 N N . ALA A 1 83 ? -13.998 -6.538 11.443 1.00 96.44 83 ALA A N 1
ATOM 671 C CA . ALA A 1 83 ? -15.081 -5.557 11.430 1.00 96.44 83 ALA A CA 1
ATOM 672 C C . ALA A 1 83 ? -16.444 -6.228 11.620 1.00 96.44 83 ALA A C 1
ATOM 674 O O . ALA A 1 83 ? -17.233 -5.766 12.448 1.00 96.44 83 ALA A O 1
ATOM 675 N N . ASN A 1 84 ? -16.677 -7.341 10.924 1.00 95.81 84 ASN A N 1
ATOM 676 C CA . ASN A 1 84 ? -17.910 -8.116 11.018 1.00 95.81 84 ASN A CA 1
ATOM 677 C C . ASN A 1 84 ? -18.130 -8.656 12.441 1.00 95.81 84 ASN A C 1
ATOM 679 O O . ASN A 1 84 ? -19.227 -8.510 12.978 1.00 95.81 84 ASN A O 1
ATOM 683 N N . ASP A 1 85 ? -17.082 -9.169 13.094 1.00 95.94 85 ASP A N 1
ATOM 684 C CA . ASP A 1 85 ? -17.127 -9.647 14.487 1.00 95.94 85 ASP A CA 1
ATOM 685 C C . ASP A 1 85 ? -17.532 -8.554 15.489 1.00 95.94 85 ASP A C 1
ATOM 687 O O . ASP A 1 85 ? -18.039 -8.834 16.577 1.00 95.94 85 ASP A O 1
ATOM 691 N N . ARG A 1 86 ? -17.319 -7.284 15.127 1.00 93.44 86 ARG A N 1
ATOM 692 C CA . ARG A 1 86 ? -17.692 -6.107 15.925 1.00 93.44 86 ARG A CA 1
ATOM 693 C C . ARG A 1 86 ? -19.032 -5.497 15.512 1.00 93.44 86 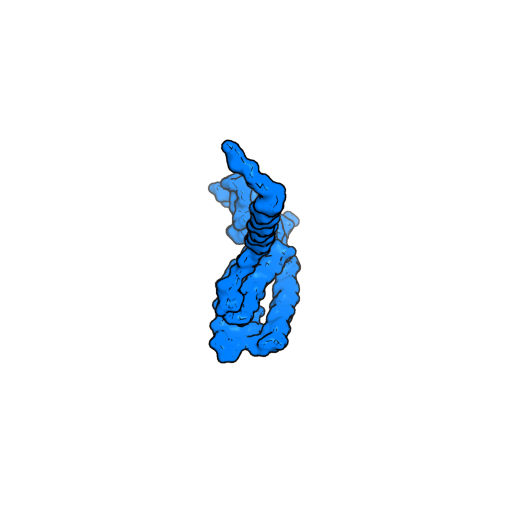ARG A C 1
ATOM 695 O O . ARG A 1 86 ? -19.409 -4.461 16.052 1.00 93.44 86 ARG A O 1
ATOM 702 N N . GLY A 1 87 ? -19.749 -6.122 14.577 1.00 94.75 87 GLY A N 1
ATOM 703 C CA . GLY A 1 87 ? -21.025 -5.630 14.056 1.00 94.75 87 GLY A CA 1
ATOM 704 C C . GLY A 1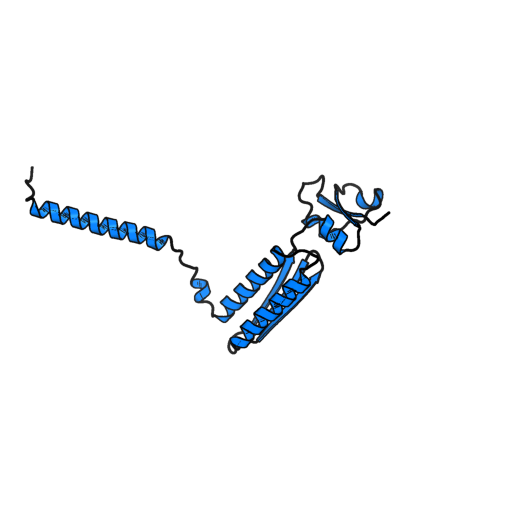 87 ? -20.892 -4.464 13.072 1.00 94.75 87 GLY A C 1
ATOM 705 O O . GLY A 1 87 ? -21.870 -3.761 12.824 1.00 94.75 87 GLY A O 1
ATOM 706 N N . TYR A 1 88 ? -19.702 -4.234 12.513 1.00 95.62 88 TYR A N 1
ATOM 707 C CA . TYR A 1 88 ? -19.473 -3.210 11.496 1.00 95.62 88 TYR A CA 1
ATOM 708 C C . TYR A 1 88 ? -19.413 -3.828 10.106 1.00 95.62 88 TYR A C 1
ATOM 710 O O . TYR A 1 88 ? -18.901 -4.927 9.919 1.00 95.62 88 TYR A O 1
ATOM 718 N N . LYS A 1 89 ? -19.861 -3.078 9.099 1.00 97.31 89 LYS A N 1
ATOM 719 C CA . LYS A 1 89 ? -19.693 -3.456 7.695 1.00 97.31 89 LYS A CA 1
ATOM 720 C C . LYS A 1 89 ? -18.523 -2.679 7.102 1.00 97.31 89 LYS A C 1
ATOM 722 O O . LYS A 1 89 ? -18.649 -1.483 6.836 1.00 97.31 89 LYS A O 1
ATOM 727 N N . LEU A 1 90 ? -17.394 -3.356 6.888 1.00 97.81 90 LEU A N 1
ATOM 728 C CA . LEU A 1 90 ? -16.210 -2.782 6.245 1.00 97.81 90 LEU A CA 1
ATOM 729 C C . LEU A 1 90 ? -16.128 -3.197 4.771 1.00 97.81 90 LEU A C 1
ATOM 731 O O . LEU A 1 90 ? -15.998 -4.374 4.436 1.00 97.81 90 LEU A O 1
ATOM 735 N N . THR A 1 91 ? -16.132 -2.208 3.886 1.00 97.94 91 THR A N 1
ATOM 736 C CA . THR A 1 91 ? -15.736 -2.358 2.483 1.00 97.94 91 THR A CA 1
ATOM 737 C C . THR A 1 91 ? -14.293 -1.893 2.362 1.00 97.94 91 THR A C 1
ATOM 739 O O . THR A 1 91 ? -13.9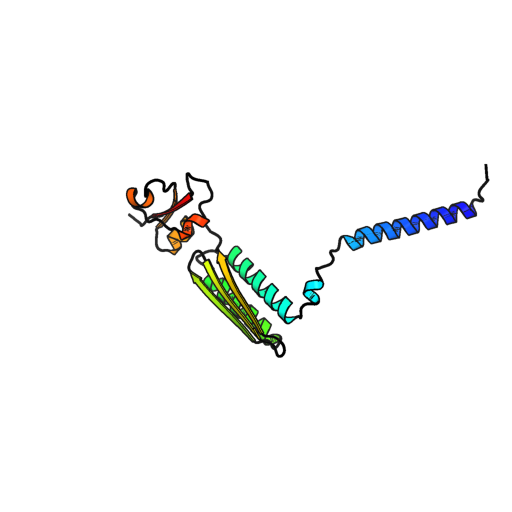99 -0.727 2.622 1.00 97.94 91 THR A O 1
ATOM 742 N N . PHE A 1 92 ? -13.391 -2.810 2.029 1.00 97.88 92 PHE A N 1
ATOM 743 C CA . PHE A 1 92 ? -11.972 -2.527 1.842 1.00 97.88 92 PHE A CA 1
ATOM 744 C C . PHE A 1 92 ? -11.603 -2.942 0.423 1.00 97.88 92 PHE A C 1
ATOM 746 O O . PHE A 1 92 ? -11.405 -4.123 0.150 1.00 97.88 92 PHE A O 1
ATOM 753 N N . ASP A 1 93 ? -11.546 -1.985 -0.493 1.00 98.06 93 ASP A N 1
ATOM 754 C CA . ASP A 1 93 ? -11.166 -2.222 -1.880 1.00 98.06 93 ASP A CA 1
ATOM 755 C C . ASP A 1 93 ? -9.831 -1.555 -2.176 1.00 98.06 93 ASP A C 1
ATOM 757 O O . ASP A 1 93 ? -9.487 -0.517 -1.606 1.00 98.06 93 ASP A O 1
ATOM 761 N N . TYR A 1 94 ? -9.059 -2.176 -3.058 1.00 97.88 94 TYR A N 1
ATOM 762 C CA . TYR A 1 94 ? -7.778 -1.648 -3.485 1.00 97.88 94 TYR A CA 1
ATOM 763 C C . TYR A 1 94 ? -7.534 -1.963 -4.957 1.00 97.88 94 TYR A C 1
ATOM 765 O O . TYR A 1 94 ? -8.040 -2.951 -5.489 1.00 97.88 94 TYR A O 1
ATOM 773 N N . GLN A 1 95 ? -6.745 -1.113 -5.603 1.00 97.25 95 GLN A N 1
ATOM 774 C CA . GLN A 1 95 ? -6.258 -1.328 -6.955 1.00 97.25 95 GLN A CA 1
ATOM 775 C C . GLN A 1 95 ? -4.743 -1.150 -6.969 1.00 97.25 95 GLN A C 1
ATOM 777 O O . GLN A 1 95 ? -4.233 -0.079 -6.633 1.00 97.25 95 GLN A O 1
ATOM 782 N N . VAL A 1 96 ? -4.030 -2.204 -7.358 1.00 94.31 96 VAL A N 1
ATOM 783 C CA . VAL A 1 96 ? -2.577 -2.176 -7.529 1.00 94.31 96 VAL A CA 1
ATOM 784 C C . VAL A 1 96 ? -2.275 -1.646 -8.930 1.00 94.31 96 VAL A C 1
ATOM 786 O O . VAL A 1 96 ? -2.594 -2.292 -9.924 1.00 94.31 96 VAL A O 1
ATOM 789 N N . VAL A 1 97 ? -1.695 -0.449 -9.006 1.00 90.88 97 VAL A N 1
ATOM 790 C CA . VAL A 1 97 ? -1.226 0.194 -10.243 1.00 90.88 97 VAL A CA 1
ATOM 791 C C . VAL A 1 97 ? 0.205 0.666 -9.991 1.00 90.88 97 VAL A C 1
ATOM 793 O O . VAL A 1 97 ? 0.401 1.812 -9.575 1.00 90.88 97 VAL A O 1
ATOM 796 N N . PRO A 1 98 ? 1.207 -0.219 -10.142 1.00 85.38 98 PRO A N 1
ATOM 797 C CA . PRO A 1 98 ? 2.589 0.077 -9.780 1.00 85.38 98 PRO A CA 1
ATOM 798 C C . PRO A 1 98 ? 3.063 1.383 -10.408 1.00 85.38 98 PRO A C 1
ATOM 800 O O . PRO A 1 98 ? 2.776 1.622 -11.577 1.00 85.38 98 PRO A O 1
ATOM 803 N N . PRO A 1 99 ? 3.677 2.265 -9.605 1.00 90.12 99 PRO A N 1
ATOM 804 C CA . PRO A 1 99 ? 4.281 2.040 -8.296 1.00 90.12 99 PRO A CA 1
ATOM 805 C C . PRO A 1 99 ? 3.316 2.257 -7.123 1.00 90.12 99 PRO A C 1
ATOM 807 O O . PRO A 1 99 ? 3.730 2.283 -5.967 1.00 90.12 99 PRO A O 1
ATOM 810 N N . LYS A 1 100 ? 2.028 2.471 -7.394 1.00 92.50 100 LYS A N 1
ATOM 811 C CA . LYS A 1 100 ? 1.040 2.927 -6.418 1.00 92.50 100 LYS A CA 1
ATOM 812 C C . LYS A 1 100 ? -0.023 1.869 -6.149 1.00 92.50 100 LYS A C 1
ATOM 814 O O . LYS A 1 100 ? -0.372 1.046 -6.989 1.00 92.50 100 LYS A O 1
ATOM 819 N N . VAL A 1 101 ? -0.592 1.931 -4.957 1.00 95.94 101 VAL A N 1
ATOM 820 C CA . VAL A 1 101 ? -1.819 1.220 -4.607 1.00 95.94 101 VAL A CA 1
ATOM 821 C C . VAL A 1 101 ? -2.858 2.243 -4.197 1.00 95.94 101 VAL A C 1
ATOM 823 O O . VAL A 1 101 ? -2.615 3.060 -3.309 1.00 95.94 101 VAL A O 1
ATOM 826 N N . PHE A 1 102 ? -4.009 2.204 -4.855 1.00 97.56 102 PHE A N 1
ATOM 827 C CA . PHE A 1 102 ? -5.143 3.062 -4.547 1.00 97.56 102 PHE A CA 1
ATOM 828 C C . PHE A 1 102 ? -6.093 2.315 -3.627 1.00 97.56 102 PHE A C 1
ATOM 830 O O . PHE A 1 102 ? -6.645 1.292 -4.020 1.00 97.56 102 PHE A O 1
ATOM 837 N N . PHE A 1 103 ? -6.288 2.825 -2.414 1.00 98.00 103 PHE A N 1
ATOM 838 C CA . PHE A 1 103 ? -7.238 2.269 -1.458 1.00 98.00 103 PHE A CA 1
ATOM 839 C C . PHE A 1 103 ? -8.561 3.022 -1.501 1.00 98.00 103 PHE A C 1
ATOM 841 O O . PHE A 1 103 ? -8.583 4.250 -1.594 1.00 98.00 103 PHE A O 1
ATOM 848 N N . ASN A 1 104 ? -9.655 2.280 -1.355 1.00 98.19 104 ASN A N 1
ATOM 849 C CA . ASN A 1 104 ? -10.989 2.791 -1.091 1.00 98.19 104 ASN A CA 1
ATOM 850 C C . ASN A 1 104 ? -11.581 2.024 0.094 1.00 98.19 104 ASN A C 1
ATOM 852 O O . ASN A 1 104 ? -11.896 0.839 -0.004 1.00 98.19 104 ASN A O 1
ATOM 856 N N . MET A 1 105 ? -11.707 2.703 1.230 1.00 97.88 105 MET A N 1
ATOM 857 C CA . MET A 1 105 ? -12.192 2.109 2.471 1.00 97.88 105 MET A CA 1
ATOM 858 C C . MET A 1 105 ? -13.477 2.789 2.915 1.00 97.88 105 MET A C 1
ATOM 860 O O . MET A 1 105 ? -13.533 4.017 2.972 1.00 97.88 105 MET A O 1
ATOM 864 N N . ILE A 1 106 ? -14.483 1.996 3.283 1.00 98.00 106 ILE A N 1
ATOM 865 C CA . ILE A 1 106 ? -15.758 2.464 3.832 1.00 98.00 106 ILE A CA 1
ATOM 866 C C . ILE A 1 106 ? -16.124 1.584 5.026 1.00 98.00 106 ILE A C 1
ATOM 868 O O . ILE A 1 106 ? -16.299 0.379 4.871 1.00 98.00 106 ILE A O 1
ATOM 872 N N . LEU A 1 107 ? -16.272 2.175 6.207 1.00 97.12 107 LEU A N 1
ATOM 873 C CA . LEU A 1 107 ? -16.751 1.506 7.414 1.00 97.12 107 LEU A CA 1
ATOM 874 C C . LEU A 1 107 ? -18.133 2.049 7.775 1.00 97.12 107 LEU A C 1
ATOM 876 O O . LEU A 1 107 ? -18.296 3.254 7.961 1.00 97.12 107 LEU A O 1
ATOM 880 N N . MET A 1 108 ? -19.113 1.157 7.889 1.00 95.81 108 MET A N 1
ATOM 881 C CA . MET A 1 108 ? -20.480 1.486 8.288 1.00 95.81 108 MET A CA 1
ATOM 882 C C . MET A 1 108 ? -20.805 0.844 9.640 1.00 95.81 108 MET A C 1
ATOM 884 O O . MET A 1 108 ? -20.621 -0.363 9.819 1.00 95.81 108 MET A O 1
ATOM 888 N N . SER A 1 109 ? -21.320 1.648 10.567 1.00 93.00 109 SER A N 1
ATOM 889 C CA . SER A 1 109 ? -21.935 1.222 11.827 1.00 93.00 109 SER A CA 1
ATOM 890 C C . SER A 1 109 ? -23.375 1.740 11.907 1.00 93.00 109 SER A C 1
ATOM 892 O O . SER A 1 109 ? -23.857 2.413 10.996 1.00 93.00 109 SER A O 1
ATOM 894 N N . GLU A 1 110 ? -24.076 1.462 13.006 1.00 89.44 110 GLU A N 1
ATOM 895 C CA . GLU A 1 110 ? -25.417 2.017 13.252 1.00 89.44 110 GLU A CA 1
ATOM 896 C C . GLU A 1 110 ? -25.427 3.552 13.345 1.00 89.44 110 GLU A C 1
ATOM 898 O O . GLU A 1 110 ? -26.458 4.184 13.121 1.00 89.44 110 GLU A O 1
ATOM 903 N N . LYS A 1 111 ? -24.286 4.155 13.704 1.00 87.50 111 LYS A N 1
ATOM 904 C CA . LYS A 1 111 ? -24.172 5.588 14.012 1.00 87.50 111 LYS A CA 1
ATOM 905 C C . LYS A 1 111 ? -23.372 6.364 12.978 1.00 87.50 111 LYS A C 1
ATOM 907 O O . LYS A 1 111 ? -23.624 7.552 12.789 1.00 87.50 111 LYS A O 1
ATOM 912 N N . TYR A 1 112 ? -22.402 5.717 12.337 1.00 86.88 112 TYR A N 1
ATOM 913 C CA . TYR A 1 112 ? -21.420 6.389 11.498 1.00 86.88 112 TYR A CA 1
ATOM 914 C C . TYR A 1 112 ? -21.229 5.680 10.164 1.00 86.88 112 TYR A C 1
ATOM 916 O O . TYR A 1 112 ? -21.355 4.464 10.034 1.00 86.88 112 TYR A O 1
ATOM 924 N N . THR A 1 113 ? -20.874 6.468 9.156 1.00 94.56 113 THR A N 1
ATOM 925 C CA . THR A 1 113 ? -20.278 5.978 7.917 1.00 94.56 113 THR A CA 1
ATOM 926 C C . THR A 1 113 ? -19.017 6.787 7.684 1.00 94.56 113 THR A C 1
ATOM 928 O O . THR A 1 113 ? -19.080 8.007 7.543 1.00 94.56 113 THR A O 1
ATOM 931 N N . ILE A 1 114 ? -17.874 6.112 7.703 1.00 95.50 114 ILE A N 1
ATOM 932 C CA . ILE A 1 114 ? -16.554 6.722 7.547 1.00 95.50 114 ILE A CA 1
ATOM 933 C C . ILE A 1 114 ? -15.962 6.186 6.252 1.00 95.50 114 ILE A C 1
ATOM 935 O O . ILE A 1 114 ? -15.964 4.978 6.027 1.00 95.50 114 ILE A O 1
ATOM 939 N N . SER A 1 115 ? -15.464 7.074 5.396 1.00 96.81 115 SER A N 1
ATOM 940 C CA . SER A 1 115 ? -14.851 6.695 4.125 1.00 96.81 115 SER A CA 1
ATOM 941 C C . SER A 1 115 ? -13.541 7.429 3.895 1.00 96.81 115 SER A C 1
ATOM 943 O O . SER A 1 115 ? -13.425 8.610 4.218 1.00 96.81 115 SER A O 1
ATOM 945 N N . SER A 1 116 ? -12.568 6.759 3.285 1.00 97.56 116 SER A N 1
ATOM 946 C CA . SER A 1 116 ? -11.296 7.368 2.904 1.00 97.56 116 SER A CA 1
ATOM 947 C C . SER A 1 116 ? -10.757 6.722 1.638 1.00 97.56 116 SER A C 1
ATOM 949 O O . SER A 1 116 ? -10.844 5.507 1.460 1.00 97.56 116 SER A O 1
ATOM 951 N N . GLN A 1 117 ? -10.180 7.559 0.782 1.00 97.75 117 GLN A N 1
ATOM 952 C CA . GLN A 1 117 ? -9.439 7.147 -0.399 1.00 97.75 117 GLN A CA 1
ATOM 953 C C . GLN A 1 117 ? -8.042 7.741 -0.320 1.00 97.75 117 GLN A C 1
ATOM 955 O O . GLN A 1 117 ? -7.890 8.924 -0.008 1.00 97.75 117 GLN A O 1
ATOM 960 N N . PHE A 1 118 ? -7.023 6.920 -0.545 1.00 96.69 118 PHE A N 1
ATOM 961 C CA . PHE A 1 118 ? -5.637 7.368 -0.466 1.00 96.69 118 PHE A CA 1
ATOM 962 C C . PHE A 1 118 ? -4.716 6.485 -1.321 1.00 96.69 118 PHE A C 1
ATOM 964 O O . PHE A 1 118 ? -4.900 5.264 -1.357 1.00 96.69 118 PHE A O 1
ATOM 971 N N . PRO A 1 119 ? -3.729 7.082 -2.012 1.00 96.25 119 PRO A N 1
ATOM 972 C CA . PRO A 1 119 ? -2.673 6.340 -2.683 1.00 96.25 119 PRO A CA 1
ATOM 973 C C . PRO A 1 119 ? -1.522 6.024 -1.717 1.00 96.25 119 PRO A C 1
ATOM 975 O O . PRO A 1 119 ? -1.200 6.824 -0.837 1.00 96.25 119 PRO A O 1
ATOM 978 N N . VAL A 1 120 ? -0.860 4.887 -1.918 1.00 95.12 120 VAL A N 1
ATOM 979 C CA . VAL A 1 120 ? 0.375 4.509 -1.211 1.00 95.12 120 VAL A CA 1
ATOM 980 C C . VAL A 1 120 ? 1.403 4.029 -2.225 1.00 95.12 120 VAL A C 1
ATOM 982 O O . VAL A 1 120 ? 1.065 3.245 -3.107 1.00 95.12 120 VAL A O 1
ATOM 985 N N . ILE A 1 121 ? 2.646 4.497 -2.110 1.00 91.81 121 ILE A N 1
ATOM 986 C CA . ILE A 1 121 ? 3.752 4.061 -2.971 1.00 91.81 121 ILE A CA 1
ATOM 987 C C . ILE A 1 121 ? 4.302 2.737 -2.432 1.00 91.81 121 ILE A C 1
ATOM 989 O O . ILE A 1 121 ? 4.599 2.620 -1.241 1.00 91.81 121 ILE A O 1
ATOM 993 N N . ILE A 1 122 ? 4.430 1.747 -3.310 1.00 93.06 122 ILE A N 1
ATOM 994 C CA . ILE A 1 122 ? 5.075 0.469 -3.018 1.00 93.06 122 ILE A CA 1
ATOM 995 C C . ILE A 1 122 ? 6.573 0.751 -2.852 1.00 93.06 122 ILE A C 1
ATOM 997 O O . ILE A 1 122 ? 7.168 1.362 -3.735 1.00 93.06 122 ILE A O 1
ATOM 1001 N N . PRO A 1 123 ? 7.209 0.379 -1.735 1.00 89.88 123 PRO A N 1
ATOM 1002 C CA . PRO A 1 123 ? 8.654 0.518 -1.618 1.00 89.88 123 PRO A CA 1
ATOM 1003 C C . PRO A 1 123 ? 9.346 -0.394 -2.638 1.00 89.88 123 PRO A C 1
ATOM 1005 O O . PRO A 1 123 ? 8.927 -1.529 -2.863 1.00 89.88 123 PRO A O 1
ATOM 1008 N N . GLY A 1 124 ? 10.419 0.100 -3.240 1.00 89.50 124 GLY A N 1
ATOM 1009 C CA . GLY A 1 124 ? 11.156 -0.638 -4.251 1.00 89.50 124 GLY A CA 1
ATOM 1010 C C . GLY A 1 124 ? 12.259 0.205 -4.860 1.00 89.50 124 GLY A C 1
ATOM 1011 O O . GLY A 1 124 ? 12.669 1.221 -4.296 1.00 89.50 124 GLY A O 1
ATOM 1012 N N . ASP A 1 125 ? 12.719 -0.244 -6.012 1.00 91.88 125 ASP A N 1
ATOM 1013 C CA . ASP A 1 125 ? 13.730 0.401 -6.833 1.00 91.88 125 ASP A CA 1
ATOM 1014 C C . ASP A 1 125 ? 13.272 0.417 -8.302 1.00 91.88 125 ASP A C 1
ATOM 1016 O O . ASP A 1 125 ? 12.280 -0.215 -8.681 1.00 91.88 125 ASP A O 1
ATOM 1020 N N . CYS A 1 126 ? 13.986 1.168 -9.141 1.00 92.88 126 CYS A N 1
ATOM 1021 C CA . CYS A 1 126 ? 13.703 1.223 -10.576 1.00 92.88 126 CYS A CA 1
ATOM 1022 C C . CYS A 1 126 ? 13.744 -0.178 -11.223 1.00 92.88 126 CYS A C 1
ATOM 1024 O O . CYS A 1 126 ? 12.905 -0.497 -12.064 1.00 92.88 126 CYS A O 1
ATOM 1026 N N . ASP A 1 127 ? 14.666 -1.042 -10.789 1.00 93.56 127 ASP A N 1
ATOM 1027 C CA . ASP A 1 127 ? 14.833 -2.396 -11.324 1.00 93.56 127 ASP A CA 1
ATOM 1028 C C . ASP A 1 127 ? 13.606 -3.286 -11.085 1.00 93.56 127 ASP A C 1
ATOM 1030 O O . ASP A 1 127 ? 13.056 -3.887 -12.010 1.00 93.56 127 ASP A O 1
ATOM 1034 N N . SER A 1 128 ? 13.107 -3.305 -9.854 1.00 91.56 128 SER A N 1
ATOM 1035 C CA . SER A 1 128 ? 11.923 -4.063 -9.454 1.00 91.56 128 SER A CA 1
ATOM 1036 C C . SER A 1 128 ? 10.639 -3.550 -10.112 1.00 91.56 128 SER A C 1
ATOM 1038 O O . SER A 1 128 ? 9.779 -4.355 -10.471 1.00 91.56 128 SER A O 1
ATOM 1040 N N . LEU A 1 129 ? 10.514 -2.238 -10.350 1.00 92.56 129 LEU A N 1
ATOM 1041 C CA . LEU A 1 129 ? 9.399 -1.686 -11.126 1.00 92.56 129 LEU A CA 1
ATOM 1042 C C . LEU A 1 129 ? 9.465 -2.112 -12.602 1.00 92.56 129 LEU A C 1
ATOM 1044 O O . LEU A 1 129 ? 8.451 -2.518 -13.180 1.00 92.56 129 LEU A O 1
ATOM 1048 N N . CYS A 1 130 ? 10.643 -2.020 -13.222 1.00 93.06 130 CYS A N 1
ATOM 1049 C CA . CYS A 1 130 ? 10.837 -2.397 -14.620 1.00 93.06 130 CYS A CA 1
ATOM 1050 C C . CYS A 1 130 ? 10.601 -3.898 -14.828 1.00 93.06 130 CYS A C 1
ATOM 1052 O O . CYS A 1 130 ? 9.872 -4.278 -15.745 1.00 93.06 130 CYS A O 1
ATOM 1054 N N . THR A 1 131 ? 11.132 -4.746 -13.944 1.00 92.38 131 THR A N 1
ATOM 1055 C CA . THR A 1 131 ? 10.913 -6.202 -13.997 1.00 92.38 131 THR A CA 1
ATOM 1056 C C . THR A 1 131 ? 9.453 -6.579 -13.798 1.00 92.38 131 THR A C 1
ATOM 1058 O O . THR A 1 131 ? 8.924 -7.406 -14.540 1.00 92.38 131 THR A O 1
ATOM 1061 N N . TYR A 1 132 ? 8.752 -5.912 -12.876 1.00 88.19 132 TYR A N 1
ATOM 1062 C CA . TYR A 1 132 ? 7.304 -6.064 -12.739 1.00 88.19 132 TYR A CA 1
ATOM 1063 C C . TYR A 1 132 ? 6.552 -5.676 -14.023 1.00 88.19 132 TYR A C 1
ATOM 1065 O O . TYR A 1 132 ? 5.585 -6.332 -14.407 1.00 88.19 132 TYR A O 1
ATOM 1073 N N . SER A 1 133 ? 7.015 -4.633 -14.713 1.00 89.25 133 SER A N 1
ATOM 1074 C CA . SER A 1 133 ? 6.417 -4.142 -15.961 1.00 89.25 133 SER A CA 1
ATOM 1075 C C . SER A 1 133 ? 6.766 -4.994 -17.193 1.00 89.25 133 SER A C 1
ATOM 1077 O O . SER A 1 133 ? 6.375 -4.642 -18.305 1.00 89.25 133 SER A O 1
ATOM 1079 N N . GLY A 1 134 ? 7.478 -6.113 -17.015 1.00 91.31 134 GLY A N 1
ATOM 1080 C CA . GLY A 1 134 ? 7.833 -7.047 -18.086 1.00 91.31 134 GLY A CA 1
ATOM 1081 C C . GLY A 1 134 ? 9.163 -6.756 -18.787 1.00 91.31 134 GLY A C 1
ATOM 1082 O O . GLY A 1 134 ? 9.440 -7.369 -19.816 1.00 91.31 134 GLY A O 1
ATOM 1083 N N . TYR A 1 135 ? 9.976 -5.842 -18.257 1.00 94.06 135 TYR A N 1
ATOM 1084 C CA . TYR A 1 135 ? 11.355 -5.633 -18.704 1.00 94.06 135 TYR A CA 1
ATOM 1085 C C . TYR A 1 135 ? 12.314 -6.567 -17.956 1.00 94.06 135 TYR A C 1
ATOM 1087 O O . TYR A 1 135 ? 11.945 -7.215 -16.982 1.00 94.06 135 TYR A O 1
ATOM 1095 N N . ASP A 1 136 ? 13.566 -6.626 -18.388 1.00 93.56 136 ASP A N 1
ATOM 1096 C CA . ASP A 1 136 ? 14.577 -7.461 -17.735 1.00 93.56 136 ASP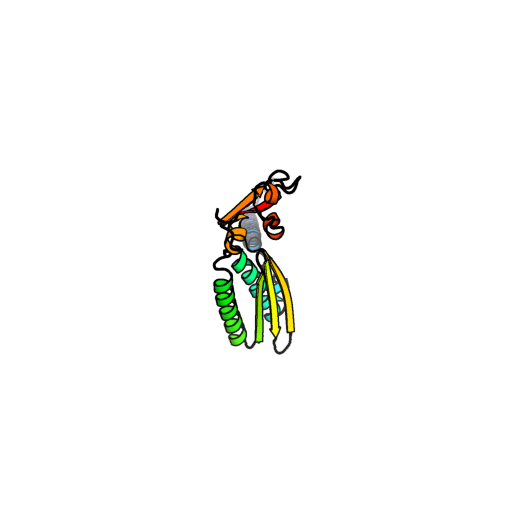 A CA 1
ATOM 1097 C C . ASP A 1 136 ? 15.230 -6.790 -16.537 1.00 93.56 136 ASP A C 1
ATOM 1099 O O . ASP A 1 136 ? 15.623 -7.456 -15.582 1.00 93.56 136 ASP A O 1
ATOM 1103 N N . ARG A 1 137 ? 15.430 -5.475 -16.648 1.00 94.81 137 ARG A N 1
ATOM 1104 C CA . ARG A 1 137 ? 16.114 -4.663 -15.645 1.00 94.81 137 ARG A CA 1
ATOM 1105 C C . ARG A 1 137 ? 15.746 -3.192 -15.768 1.00 94.81 137 ARG A C 1
ATOM 1107 O O . ARG A 1 137 ? 15.344 -2.732 -16.840 1.00 94.81 137 ARG A O 1
ATOM 1114 N N . GLY A 1 138 ? 15.954 -2.454 -14.691 1.00 94.12 138 GLY A N 1
ATOM 1115 C CA . GLY A 1 138 ? 15.790 -1.007 -14.604 1.00 94.12 138 GLY A CA 1
ATOM 1116 C C . GLY A 1 138 ? 17.016 -0.343 -13.994 1.00 94.12 138 GLY A C 1
ATOM 1117 O O . GLY A 1 138 ? 17.582 -0.840 -13.024 1.00 94.12 138 GLY A O 1
ATOM 1118 N N . THR A 1 139 ? 17.443 0.785 -14.556 1.00 94.06 139 THR A N 1
ATOM 1119 C CA . THR A 1 139 ? 18.560 1.576 -14.023 1.00 94.06 139 THR A CA 1
ATOM 1120 C C . THR A 1 139 ? 18.181 3.046 -13.915 1.00 94.06 139 THR A C 1
ATOM 1122 O O . THR A 1 139 ? 17.502 3.581 -14.790 1.00 94.06 139 THR A O 1
ATOM 1125 N N . CYS A 1 140 ? 18.623 3.696 -12.837 1.00 94.25 140 CYS A N 1
ATOM 1126 C CA . CYS A 1 140 ? 18.512 5.144 -12.693 1.00 94.25 140 CYS A CA 1
ATOM 1127 C C . CYS A 1 140 ? 19.640 5.821 -13.482 1.00 94.25 140 CYS A C 1
ATOM 1129 O O . CYS A 1 140 ? 20.814 5.551 -13.238 1.00 94.25 140 CYS A O 1
ATOM 1131 N N . GLU A 1 141 ? 19.286 6.678 -14.432 1.00 91.25 141 GLU A N 1
ATOM 1132 C CA . GLU A 1 141 ? 20.198 7.369 -15.346 1.00 91.25 141 GLU A CA 1
ATOM 1133 C C . GLU A 1 141 ? 19.831 8.858 -15.427 1.00 91.25 141 GLU A C 1
ATOM 1135 O O . GLU A 1 141 ? 18.752 9.278 -15.012 1.00 91.25 141 GLU A O 1
ATOM 1140 N N . GLU A 1 142 ? 20.726 9.670 -15.982 1.00 88.50 142 GLU A N 1
ATOM 1141 C CA . GLU A 1 142 ? 20.431 11.058 -16.332 1.00 88.50 142 GLU A CA 1
ATOM 1142 C C . GLU A 1 142 ? 19.626 11.110 -17.639 1.00 88.50 142 GLU A C 1
ATOM 1144 O O . GLU A 1 142 ? 20.068 10.599 -18.674 1.00 88.50 142 GLU A O 1
ATOM 1149 N N . ASN A 1 143 ? 18.479 11.793 -17.640 1.00 76.00 143 ASN A N 1
ATOM 1150 C CA . ASN A 1 143 ? 17.650 11.939 -18.842 1.00 76.00 143 ASN A CA 1
ATOM 1151 C C . ASN A 1 143 ? 17.716 13.332 -19.482 1.00 76.00 143 ASN A C 1
ATOM 1153 O O . ASN A 1 143 ? 16.720 13.860 -19.971 1.00 76.00 143 ASN A O 1
ATOM 1157 N N . SER A 1 144 ? 18.902 13.936 -19.536 1.00 76.94 144 SER A N 1
ATOM 1158 C CA . SER A 1 144 ? 19.085 15.256 -20.155 1.00 76.94 144 SER A CA 1
ATOM 1159 C C . SER A 1 144 ? 18.799 15.285 -21.667 1.00 76.94 144 SER A C 1
ATOM 1161 O O . SER A 1 144 ? 18.570 16.362 -22.215 1.00 76.94 144 SER A O 1
ATOM 1163 N N . LEU A 1 145 ? 18.786 14.130 -22.353 1.00 75.38 145 LEU A N 1
ATOM 1164 C CA . LEU A 1 145 ? 18.655 14.032 -23.818 1.00 75.38 145 LEU A CA 1
ATOM 1165 C C . LEU A 1 145 ? 17.899 12.780 -24.320 1.00 75.38 145 LEU A C 1
ATOM 1167 O O . LEU A 1 145 ? 18.178 12.306 -25.420 1.00 75.38 145 LEU A O 1
ATOM 1171 N N . GLY A 1 146 ? 16.981 12.195 -23.543 1.00 82.25 146 GLY A N 1
ATOM 1172 C CA . GLY A 1 146 ? 16.309 10.953 -23.964 1.00 82.25 146 GLY A CA 1
ATOM 1173 C C . GLY A 1 146 ? 17.252 9.745 -23.946 1.00 82.25 146 GLY A C 1
ATOM 1174 O O . GLY A 1 146 ? 17.191 8.881 -24.822 1.00 82.25 146 GLY A O 1
ATOM 1175 N N . GLN A 1 147 ? 18.174 9.695 -22.975 1.00 80.94 147 GLN A N 1
ATOM 1176 C CA . GLN A 1 147 ? 19.240 8.688 -22.943 1.00 80.94 147 GLN A CA 1
ATOM 1177 C C . GLN A 1 147 ? 18.711 7.256 -22.898 1.00 80.94 147 GLN A C 1
ATOM 1179 O O . GLN A 1 147 ? 19.357 6.378 -23.472 1.00 80.94 147 GLN A O 1
ATOM 1184 N N . CYS A 1 148 ? 17.558 7.023 -22.255 1.00 89.25 148 CYS A N 1
ATOM 1185 C CA . CYS A 1 148 ? 16.930 5.705 -22.242 1.00 89.25 148 CYS A CA 1
ATOM 1186 C C . CYS A 1 148 ? 16.721 5.217 -23.684 1.00 89.25 148 CYS A C 1
ATOM 1188 O O . CYS A 1 148 ? 17.261 4.180 -24.053 1.00 89.25 148 CYS A O 1
ATOM 1190 N N . GLU A 1 149 ? 16.050 6.008 -24.528 1.00 88.12 149 GLU A N 1
ATOM 1191 C CA . GLU A 1 149 ? 15.728 5.632 -25.911 1.00 88.12 149 GLU A CA 1
ATOM 1192 C C . GLU A 1 149 ? 16.983 5.482 -26.778 1.00 88.12 149 GLU A C 1
ATOM 1194 O O . GLU A 1 149 ? 17.114 4.503 -27.511 1.00 88.12 149 GLU A O 1
ATOM 1199 N N . VAL A 1 150 ? 17.948 6.404 -26.653 1.00 87.62 150 VAL A N 1
ATOM 1200 C CA . VAL A 1 150 ? 19.207 6.375 -27.428 1.00 87.62 150 VAL A CA 1
ATOM 1201 C C . VAL A 1 150 ? 20.003 5.097 -27.173 1.00 87.62 150 VAL A C 1
ATOM 1203 O O . VAL A 1 150 ? 20.607 4.540 -28.090 1.00 87.62 150 VAL A O 1
ATOM 1206 N N . LYS A 1 151 ? 20.018 4.630 -25.925 1.00 87.19 151 LYS A N 1
ATOM 1207 C CA . LYS A 1 151 ? 20.725 3.413 -25.521 1.00 87.19 151 LYS A CA 1
ATOM 1208 C C . LYS A 1 151 ? 19.883 2.141 -25.767 1.00 87.19 151 LYS A C 1
ATOM 1210 O O . LYS A 1 151 ? 20.434 1.052 -25.630 1.00 87.19 151 LYS A O 1
ATOM 1215 N N . GLY A 1 152 ? 18.602 2.256 -26.158 1.00 89.31 152 GLY A N 1
ATOM 1216 C CA . GLY A 1 152 ? 17.697 1.135 -26.482 1.00 89.31 152 GLY A CA 1
ATOM 1217 C C . GLY A 1 152 ? 16.704 0.723 -25.380 1.00 89.31 152 GLY A C 1
ATOM 1218 O O . GLY A 1 152 ? 16.155 -0.375 -25.423 1.00 89.31 152 GLY A O 1
ATOM 1219 N N . GLY A 1 153 ? 16.507 1.568 -24.372 1.00 92.31 153 GLY A N 1
ATOM 1220 C CA . GLY A 1 153 ? 15.614 1.367 -23.233 1.00 92.31 153 GLY A CA 1
ATOM 1221 C C . GLY A 1 153 ? 14.375 2.258 -23.310 1.00 92.31 153 GLY A C 1
ATOM 1222 O O . GLY A 1 153 ? 14.269 3.145 -24.153 1.00 92.31 153 GLY A O 1
ATOM 1223 N N . THR A 1 154 ? 13.427 2.028 -22.408 1.00 94.00 154 THR A N 1
ATOM 1224 C CA . THR A 1 154 ? 12.177 2.791 -22.296 1.00 94.00 154 THR A CA 1
ATOM 1225 C C . THR A 1 154 ? 12.175 3.599 -21.008 1.00 94.00 154 THR A C 1
ATOM 1227 O O . THR A 1 154 ? 12.467 3.070 -19.938 1.00 94.00 154 THR A O 1
ATOM 1230 N N . TYR A 1 155 ? 11.851 4.883 -21.102 1.00 93.25 155 TYR A N 1
ATOM 1231 C CA . TYR A 1 155 ? 11.688 5.743 -19.933 1.00 93.25 155 TYR A CA 1
ATOM 1232 C C . TYR A 1 155 ? 10.431 5.362 -19.136 1.00 93.25 155 TYR A C 1
ATOM 1234 O O . TYR A 1 155 ? 9.354 5.204 -19.714 1.00 93.25 155 TYR A O 1
ATOM 1242 N N . SER A 1 156 ? 10.561 5.250 -17.813 1.00 91.25 156 SER A N 1
ATOM 1243 C CA . SER A 1 156 ? 9.460 4.993 -16.885 1.00 91.25 156 SER A CA 1
ATOM 1244 C C . SER A 1 156 ? 9.318 6.141 -15.887 1.00 91.25 156 SER A C 1
ATOM 1246 O O . SER A 1 156 ? 9.986 6.162 -14.856 1.00 91.25 156 SER A O 1
ATOM 1248 N N . GLN A 1 157 ? 8.389 7.062 -16.161 1.00 90.69 157 GLN A N 1
ATOM 1249 C CA . GLN A 1 157 ? 8.095 8.204 -15.282 1.00 90.69 157 GLN A CA 1
ATOM 1250 C C . GLN A 1 157 ? 7.730 7.779 -13.854 1.00 90.69 157 GLN A C 1
ATOM 1252 O O . GLN A 1 157 ? 8.057 8.444 -12.873 1.00 90.69 157 GLN A O 1
ATOM 1257 N N . ASP A 1 158 ? 7.035 6.656 -13.730 1.00 86.75 158 ASP A N 1
ATOM 1258 C CA . ASP A 1 158 ? 6.643 6.099 -12.446 1.00 86.75 158 ASP A CA 1
ATOM 1259 C C . ASP A 1 158 ? 7.849 5.623 -11.616 1.00 86.75 158 ASP A C 1
ATOM 1261 O O . ASP A 1 158 ? 7.805 5.639 -10.385 1.00 86.75 158 ASP A O 1
ATOM 1265 N N . GLY A 1 159 ? 8.946 5.243 -12.271 1.00 86.31 159 GLY A N 1
ATOM 1266 C CA . GLY A 1 159 ? 10.163 4.789 -11.608 1.00 86.31 159 GLY A CA 1
ATOM 1267 C C . GLY A 1 159 ? 11.040 5.908 -11.061 1.00 86.31 159 GLY A C 1
ATOM 1268 O O . GLY A 1 159 ? 11.856 5.647 -10.179 1.00 86.31 159 GLY A O 1
ATOM 1269 N N . ASP A 1 160 ? 10.845 7.148 -11.510 1.00 89.44 160 ASP A N 1
ATOM 1270 C CA . ASP A 1 160 ? 11.649 8.305 -11.090 1.00 89.44 160 ASP A CA 1
ATOM 1271 C C . ASP A 1 160 ? 11.550 8.548 -9.579 1.00 89.44 160 ASP A C 1
ATOM 1273 O O . ASP A 1 160 ? 12.499 8.998 -8.943 1.00 89.44 160 ASP A O 1
ATOM 1277 N N . THR A 1 161 ? 10.431 8.158 -8.952 1.00 89.12 161 THR A N 1
ATOM 1278 C CA . THR A 1 161 ? 10.282 8.242 -7.490 1.00 89.12 161 THR A CA 1
ATOM 1279 C C . THR A 1 161 ? 11.289 7.381 -6.721 1.00 89.12 161 THR A C 1
ATOM 1281 O O . THR A 1 161 ? 11.456 7.596 -5.519 1.00 89.12 161 THR A O 1
ATOM 1284 N N . TYR A 1 162 ? 11.915 6.403 -7.379 1.00 91.19 162 TYR A N 1
ATOM 1285 C CA . TYR A 1 162 ? 12.939 5.528 -6.810 1.00 91.19 162 TYR A CA 1
ATOM 1286 C C . TYR A 1 162 ? 14.365 5.971 -7.155 1.00 91.19 162 TYR A C 1
ATOM 1288 O O . TYR A 1 162 ? 15.321 5.421 -6.614 1.00 91.19 162 TYR A O 1
ATOM 1296 N N . CYS A 1 163 ? 14.515 6.962 -8.031 1.00 91.81 163 CYS A N 1
ATOM 1297 C CA . CYS A 1 163 ? 15.794 7.472 -8.499 1.00 91.81 163 CYS A CA 1
ATOM 1298 C C . CYS A 1 163 ? 16.133 8.767 -7.747 1.00 91.81 163 CYS A C 1
ATOM 1300 O O . CYS A 1 163 ? 15.811 9.873 -8.169 1.00 91.81 163 CYS A O 1
ATOM 1302 N N . THR A 1 164 ? 16.737 8.622 -6.561 1.00 88.00 164 THR A N 1
ATOM 1303 C CA . THR A 1 164 ? 16.987 9.744 -5.633 1.00 88.00 164 THR A CA 1
ATOM 1304 C C . THR A 1 164 ? 18.437 10.224 -5.598 1.00 88.00 164 THR A C 1
ATOM 1306 O O . THR A 1 164 ? 18.766 11.103 -4.802 1.00 88.00 164 THR A O 1
ATOM 1309 N N . ASP A 1 165 ? 19.307 9.684 -6.454 1.00 84.94 165 ASP A N 1
ATOM 1310 C CA . ASP A 1 165 ? 20.758 9.941 -6.448 1.00 84.94 165 ASP A CA 1
ATOM 1311 C C . ASP A 1 165 ? 21.148 11.303 -7.066 1.00 84.94 165 ASP A C 1
ATOM 1313 O O . ASP A 1 165 ? 22.317 11.583 -7.341 1.00 84.94 165 ASP A O 1
ATOM 1317 N N . GLY A 1 166 ? 20.169 12.194 -7.232 1.00 81.19 166 GLY A N 1
ATOM 1318 C CA . GLY A 1 166 ? 20.343 13.547 -7.745 1.00 81.19 166 GLY A CA 1
ATOM 1319 C C . GLY A 1 166 ? 20.248 13.636 -9.273 1.00 81.19 166 GLY A C 1
ATOM 1320 O O . GLY A 1 166 ? 19.880 12.667 -9.930 1.00 81.19 166 GLY A O 1
ATOM 1321 N N . PRO A 1 167 ? 20.583 14.801 -9.862 1.00 80.38 167 PRO A N 1
ATOM 1322 C CA . PRO A 1 167 ? 20.332 15.090 -11.280 1.00 80.38 167 PRO A CA 1
ATOM 1323 C C . PRO A 1 167 ? 21.028 14.154 -12.277 1.00 80.38 167 PRO A C 1
ATOM 1325 O O . PRO A 1 167 ? 20.666 14.131 -13.443 1.00 80.38 167 PRO A O 1
ATOM 1328 N N . SER A 1 168 ? 22.050 13.414 -11.844 1.00 82.75 168 SER A N 1
ATOM 1329 C CA . SER A 1 168 ? 22.790 12.459 -12.679 1.00 82.75 168 SER A CA 1
ATOM 1330 C C . SER A 1 168 ? 22.151 11.066 -12.755 1.00 82.75 168 SER A C 1
ATOM 1332 O O . SER A 1 168 ? 22.656 10.207 -13.473 1.00 82.75 168 SER A O 1
ATOM 1334 N N . ALA A 1 169 ? 21.104 10.813 -11.971 1.00 85.88 169 ALA A N 1
ATOM 1335 C CA . ALA A 1 169 ? 20.409 9.532 -11.881 1.00 85.88 169 ALA A CA 1
ATOM 1336 C C . ALA A 1 169 ? 18.992 9.760 -11.331 1.00 85.88 169 ALA A C 1
ATOM 1338 O O . ALA A 1 169 ? 18.605 9.164 -10.328 1.00 85.88 169 ALA A O 1
ATOM 1339 N N . ASP A 1 170 ? 18.255 10.682 -11.953 1.00 88.50 170 ASP A N 1
ATOM 1340 C CA . ASP A 1 170 ? 16.898 11.078 -11.558 1.00 88.50 170 ASP A CA 1
ATOM 1341 C C . ASP A 1 170 ? 15.806 10.326 -12.326 1.00 88.50 170 ASP A C 1
ATOM 1343 O O . ASP A 1 170 ? 14.631 10.411 -11.977 1.00 88.50 170 ASP A O 1
ATOM 1347 N N . THR A 1 171 ? 16.198 9.579 -13.359 1.00 92.81 171 THR A N 1
ATOM 1348 C CA . THR A 1 171 ? 15.274 8.995 -14.320 1.00 92.81 171 THR A CA 1
ATOM 1349 C C . THR A 1 171 ? 15.393 7.479 -14.367 1.00 92.81 171 THR A C 1
ATOM 1351 O O . THR A 1 171 ? 16.481 6.943 -14.565 1.00 92.81 171 THR A O 1
ATOM 1354 N N . CYS A 1 172 ? 14.271 6.771 -14.263 1.00 94.44 172 CYS A N 1
ATOM 1355 C CA . CYS A 1 172 ? 14.239 5.319 -14.399 1.00 94.44 172 CYS A CA 1
ATOM 1356 C C . CYS A 1 172 ? 14.151 4.877 -15.873 1.00 94.44 172 CYS A C 1
ATOM 1358 O O . CYS A 1 172 ? 13.163 5.142 -16.564 1.00 94.44 172 CYS A O 1
ATOM 1360 N N . CYS A 1 173 ? 15.170 4.158 -16.356 1.00 94.94 173 CYS A N 1
ATOM 1361 C CA . CYS A 1 173 ? 15.201 3.533 -17.681 1.00 94.94 173 CYS A CA 1
ATOM 1362 C C . CYS A 1 173 ? 15.017 2.009 -17.578 1.00 94.94 173 CYS A C 1
ATOM 1364 O O . CYS A 1 173 ? 15.825 1.331 -16.942 1.00 94.94 173 CYS A O 1
ATOM 1366 N N . CYS A 1 174 ? 14.017 1.456 -18.268 1.00 95.62 174 CYS A N 1
ATOM 1367 C CA . CYS A 1 174 ? 13.749 0.020 -18.347 1.00 95.62 174 CYS A CA 1
ATOM 1368 C C . CYS A 1 174 ? 14.314 -0.611 -19.630 1.00 95.62 174 CYS A C 1
ATOM 1370 O O . CYS A 1 174 ? 14.152 -0.070 -20.724 1.00 95.62 174 CYS A O 1
ATOM 1372 N N . TRP A 1 175 ? 14.936 -1.785 -19.517 1.00 94.62 175 TRP A N 1
ATOM 1373 C CA . TRP A 1 175 ? 15.645 -2.459 -20.611 1.00 94.62 175 TRP A CA 1
ATOM 1374 C C . TRP A 1 175 ? 14.985 -3.798 -20.972 1.00 94.62 175 TRP A C 1
ATOM 1376 O O . TRP A 1 175 ? 14.807 -4.624 -20.076 1.00 94.62 175 TRP A O 1
ATOM 1386 N N . PRO A 1 176 ? 14.628 -4.054 -22.245 1.00 91.31 176 PRO A N 1
ATOM 1387 C CA . PRO A 1 176 ? 14.175 -5.375 -22.689 1.00 91.31 176 PRO A CA 1
ATOM 1388 C C . PRO A 1 176 ? 15.351 -6.361 -22.844 1.00 91.31 176 PRO A C 1
ATOM 1390 O O . PRO A 1 176 ? 16.493 -5.934 -23.032 1.00 91.31 176 PRO A O 1
ATOM 1393 N N . ASN A 1 177 ? 15.068 -7.669 -22.791 1.00 79.94 177 ASN A N 1
ATOM 1394 C CA . ASN A 1 177 ? 16.053 -8.725 -23.075 1.00 79.94 177 ASN A CA 1
ATOM 1395 C C . ASN A 1 177 ? 16.560 -8.602 -24.524 1.00 79.94 177 ASN A C 1
ATOM 1397 O O . ASN A 1 177 ? 15.722 -8.445 -25.420 1.00 79.94 177 ASN A O 1
ATOM 1401 N N . PRO A 1 178 ? 17.884 -8.635 -24.767 1.00 68.88 178 PRO A N 1
ATOM 1402 C CA . PRO A 1 178 ? 18.452 -8.647 -26.116 1.00 68.88 178 PRO A CA 1
ATOM 1403 C C . PRO A 1 178 ? 18.053 -9.870 -26.955 1.00 68.88 178 PRO A C 1
ATOM 1405 O O . PRO A 1 178 ? 17.837 -10.966 -26.388 1.00 68.88 178 PRO A O 1
#